Protein AF-A0A4D4KSR8-F1 (afdb_monomer_lite)

Foldseek 3Di:
DVQQLVLVVVVCVVCVVVVHDDDVVNVVCSPPVNDDDPDDPDDDDDPVVVQQVQADPVRHHDDDDDPPPDPDPDD

Structure (mmCIF, N/CA/C/O backbone):
data_AF-A0A4D4KSR8-F1
#
_entry.id   AF-A0A4D4KSR8-F1
#
loop_
_atom_site.group_PDB
_atom_site.id
_atom_site.type_symbol
_atom_site.label_atom_id
_atom_site.label_alt_id
_atom_site.label_comp_id
_atom_site.label_asym_id
_atom_site.label_entity_id
_atom_site.label_seq_id
_atom_site.pdbx_PDB_ins_code
_atom_site.Cartn_x
_atom_site.Cartn_y
_atom_site.Cartn_z
_atom_site.occupancy
_atom_site.B_iso_or_equiv
_atom_site.auth_seq_id
_atom_site.auth_comp_id
_atom_site.auth_asym_id
_atom_site.auth_atom_id
_atom_site.pdbx_PDB_model_num
ATOM 1 N N . MET A 1 1 ? 14.898 0.273 5.293 1.00 46.34 1 MET A N 1
ATOM 2 C CA . MET A 1 1 ? 13.843 0.778 6.206 1.00 46.34 1 MET A CA 1
ATOM 3 C C . MET A 1 1 ? 12.649 1.391 5.478 1.00 46.34 1 MET A C 1
ATOM 5 O O . MET A 1 1 ? 11.537 1.030 5.827 1.00 46.34 1 MET A O 1
ATOM 9 N N . CYS A 1 2 ? 12.850 2.255 4.472 1.00 55.00 2 CYS A N 1
ATOM 10 C CA . CYS A 1 2 ? 11.768 2.986 3.784 1.00 55.00 2 CYS A CA 1
ATOM 11 C C . CYS A 1 2 ? 10.723 2.074 3.108 1.00 55.00 2 CYS A C 1
ATOM 13 O O . CYS A 1 2 ? 9.543 2.138 3.434 1.0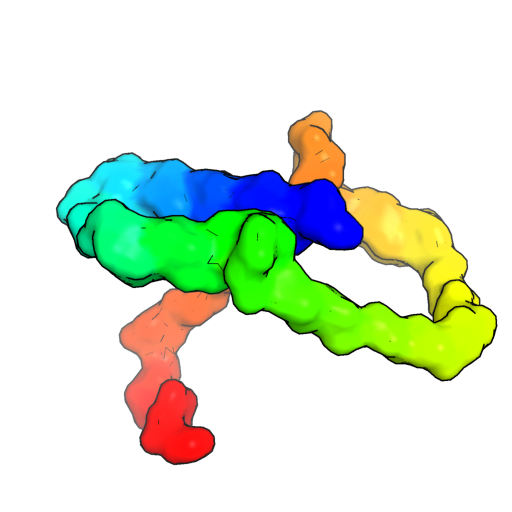0 55.00 2 CYS A O 1
ATOM 15 N N . TRP A 1 3 ? 11.187 1.113 2.303 1.00 62.75 3 TRP A N 1
ATOM 16 C CA . TRP A 1 3 ? 10.332 0.227 1.505 1.00 62.75 3 TRP A CA 1
ATOM 17 C C . TRP A 1 3 ? 9.256 -0.535 2.296 1.00 62.75 3 TRP A C 1
ATOM 19 O O . TRP A 1 3 ? 8.123 -0.675 1.849 1.00 62.75 3 TRP A O 1
ATOM 29 N N . HIS A 1 4 ? 9.593 -1.040 3.489 1.00 70.25 4 HIS A N 1
ATOM 30 C CA . HIS A 1 4 ? 8.653 -1.837 4.281 1.00 70.25 4 HIS A CA 1
ATOM 31 C C . HIS A 1 4 ? 7.537 -0.978 4.885 1.00 70.25 4 HIS A C 1
ATOM 33 O O . HIS A 1 4 ? 6.388 -1.403 4.921 1.00 70.25 4 HIS A O 1
ATOM 39 N N . THR A 1 5 ? 7.864 0.239 5.329 1.00 69.50 5 THR A N 1
ATOM 40 C CA . THR A 1 5 ? 6.855 1.158 5.875 1.00 69.50 5 THR A CA 1
ATOM 41 C C . THR A 1 5 ? 5.904 1.624 4.777 1.00 69.50 5 THR A C 1
ATOM 43 O O . THR A 1 5 ? 4.694 1.640 4.987 1.00 69.50 5 THR A O 1
ATOM 46 N N . GLU A 1 6 ? 6.436 1.949 3.596 1.00 76.69 6 GLU A N 1
ATOM 47 C CA . GLU A 1 6 ? 5.628 2.355 2.440 1.00 76.69 6 GLU A CA 1
ATOM 48 C C . GLU A 1 6 ? 4.687 1.233 1.987 1.00 76.69 6 GLU A C 1
ATOM 50 O O . GLU A 1 6 ? 3.490 1.464 1.822 1.00 76.69 6 GLU A O 1
ATOM 55 N N . TYR A 1 7 ? 5.185 -0.005 1.905 1.00 77.88 7 TYR A N 1
ATOM 56 C CA . TYR A 1 7 ? 4.367 -1.175 1.572 1.00 77.88 7 TYR A CA 1
ATOM 57 C C . TYR A 1 7 ? 3.235 -1.423 2.585 1.00 77.88 7 TYR A C 1
ATOM 59 O O . TYR A 1 7 ? 2.104 -1.716 2.197 1.00 77.88 7 TYR A O 1
ATOM 67 N N . MET A 1 8 ? 3.504 -1.263 3.886 1.00 79.94 8 MET A N 1
ATOM 68 C CA . MET A 1 8 ? 2.467 -1.377 4.922 1.00 79.94 8 MET A CA 1
ATOM 69 C C . MET A 1 8 ? 1.437 -0.241 4.840 1.00 79.94 8 MET A C 1
ATOM 71 O O . MET A 1 8 ? 0.257 -0.466 5.103 1.00 79.94 8 MET A O 1
ATOM 75 N N . GLY A 1 9 ? 1.850 0.957 4.421 1.00 80.62 9 GLY A N 1
ATOM 76 C CA . GLY A 1 9 ? 0.938 2.065 4.130 1.00 80.62 9 GLY A CA 1
ATOM 77 C C . GLY A 1 9 ? -0.057 1.733 3.014 1.00 80.62 9 GLY A C 1
ATOM 78 O O . GLY A 1 9 ? -1.255 1.970 3.184 1.00 80.62 9 GLY A O 1
ATOM 79 N N . LEU A 1 10 ? 0.415 1.120 1.921 1.00 84.25 10 LEU A N 1
ATOM 80 C CA . LEU A 1 10 ? -0.443 0.649 0.823 1.00 84.25 10 LEU A CA 1
ATOM 81 C C . LEU A 1 10 ? -1.455 -0.398 1.309 1.00 84.25 10 LEU A C 1
ATOM 83 O O . LEU A 1 10 ? -2.645 -0.287 1.020 1.00 84.25 10 LEU A O 1
ATOM 87 N N . ALA A 1 11 ? -1.008 -1.365 2.116 1.00 83.31 11 ALA A N 1
ATOM 88 C CA . ALA A 1 11 ? -1.877 -2.408 2.665 1.00 83.31 11 ALA A CA 1
ATOM 89 C C . ALA A 1 11 ? -3.009 -1.834 3.538 1.00 83.31 11 ALA A C 1
ATOM 91 O O . ALA A 1 11 ? -4.161 -2.260 3.444 1.00 83.31 11 ALA A O 1
ATOM 92 N N . VAL A 1 12 ? -2.698 -0.841 4.377 1.00 83.75 12 VAL A N 1
ATOM 93 C CA . VAL A 1 12 ? -3.694 -0.154 5.216 1.00 83.75 12 VAL A CA 1
ATOM 94 C C . VAL A 1 12 ? -4.659 0.680 4.366 1.00 83.75 12 VAL A C 1
ATOM 96 O O . VAL A 1 12 ? -5.842 0.764 4.700 1.00 83.75 12 VAL A O 1
ATOM 99 N N . GLY A 1 13 ? -4.177 1.275 3.270 1.00 83.94 13 GLY A N 1
ATOM 100 C CA . GLY A 1 13 ? -5.006 1.9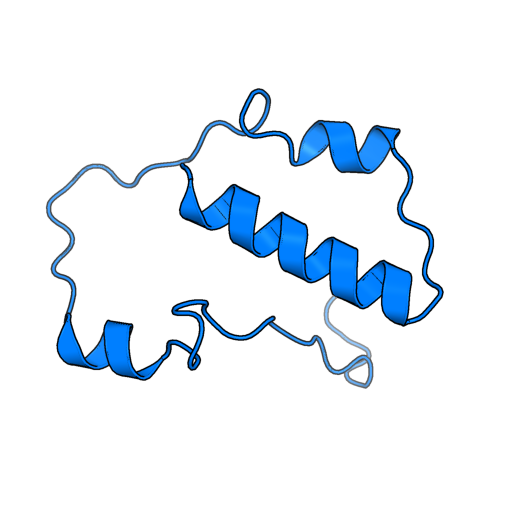76 2.289 1.00 83.94 13 GLY A CA 1
ATOM 101 C C . GLY A 1 13 ? -6.070 1.066 1.671 1.00 83.94 13 GLY A C 1
ATOM 102 O O . GLY A 1 13 ? -7.256 1.389 1.747 1.00 83.94 13 GLY A O 1
ATOM 103 N N . GLU A 1 14 ? -5.665 -0.099 1.159 1.00 84.12 14 GLU A N 1
ATOM 104 C CA . GLU A 1 14 ? -6.585 -1.105 0.604 1.00 84.12 14 GLU A CA 1
ATOM 105 C C . GLU A 1 14 ? -7.593 -1.617 1.642 1.00 84.12 14 GLU A C 1
ATOM 107 O O . GLU A 1 14 ? -8.786 -1.724 1.360 1.00 84.12 14 GLU A O 1
ATOM 112 N N . LEU A 1 15 ? -7.149 -1.880 2.878 1.00 84.38 15 LEU A N 1
ATOM 113 C CA . LEU A 1 15 ? -8.047 -2.309 3.956 1.00 84.38 15 LEU A CA 1
ATOM 114 C C . LEU A 1 15 ? -9.133 -1.264 4.240 1.00 84.38 15 LEU A C 1
ATOM 116 O O . LEU A 1 15 ? -10.312 -1.612 4.332 1.00 84.38 15 LEU A O 1
ATOM 120 N N . ARG A 1 16 ? -8.761 0.018 4.312 1.00 84.06 16 ARG A N 1
ATOM 121 C CA . ARG A 1 16 ? -9.732 1.106 4.495 1.00 84.06 16 ARG A CA 1
ATOM 1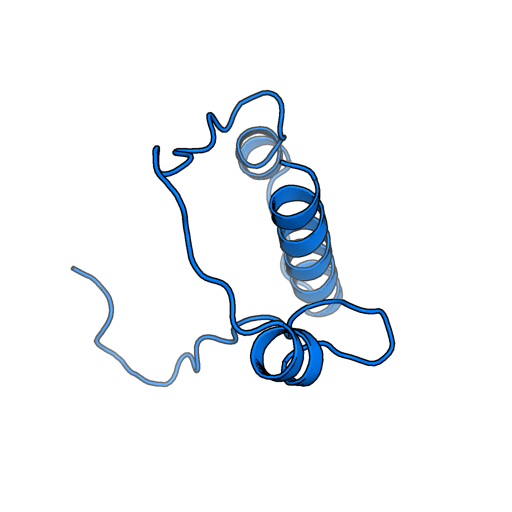22 C C . ARG A 1 16 ? -10.670 1.251 3.300 1.00 84.06 16 ARG A C 1
ATOM 124 O O . ARG A 1 16 ? -11.862 1.459 3.511 1.00 84.06 16 ARG A O 1
ATOM 131 N N . ALA A 1 17 ? -10.165 1.112 2.072 1.00 83.06 17 ALA A N 1
ATOM 132 C CA . ALA A 1 17 ? -10.989 1.142 0.862 1.00 83.06 17 ALA A CA 1
ATOM 133 C C . ALA A 1 17 ? -12.023 -0.001 0.840 1.00 83.06 17 ALA A C 1
ATOM 135 O O . ALA A 1 17 ? -13.161 0.202 0.424 1.00 83.06 17 ALA A O 1
ATOM 136 N N . ALA A 1 18 ? -11.668 -1.169 1.384 1.00 84.94 18 ALA A N 1
ATOM 137 C CA . ALA A 1 18 ? -12.572 -2.301 1.592 1.00 84.94 18 ALA A CA 1
ATOM 138 C C . ALA A 1 18 ? -13.525 -2.139 2.801 1.00 84.94 18 ALA A C 1
ATOM 140 O O . ALA A 1 18 ? -14.239 -3.081 3.151 1.00 84.94 18 ALA A O 1
ATOM 141 N N . GLY A 1 19 ? -13.535 -0.979 3.470 1.00 84.12 19 GLY A N 1
ATOM 142 C CA . GLY A 1 19 ? -14.379 -0.701 4.638 1.00 84.12 19 GLY A CA 1
ATOM 143 C C . GLY A 1 19 ? -13.910 -1.368 5.935 1.00 84.12 19 GLY A C 1
ATOM 144 O O . GLY A 1 19 ? -14.676 -1.450 6.895 1.00 84.12 19 GLY A O 1
ATOM 145 N N . ARG A 1 20 ? -12.669 -1.869 5.986 1.00 81.19 20 ARG A N 1
ATOM 146 C CA . ARG A 1 20 ? -12.078 -2.473 7.186 1.00 81.19 20 ARG A CA 1
ATOM 147 C C . ARG A 1 20 ? -11.370 -1.392 7.996 1.00 81.19 20 ARG A C 1
ATOM 149 O O . ARG A 1 20 ? -10.419 -0.769 7.527 1.00 81.19 20 ARG A O 1
ATOM 156 N N . GLU A 1 21 ? -11.817 -1.190 9.229 1.00 78.75 21 GLU A N 1
ATOM 157 C CA . GLU A 1 21 ? -11.151 -0.281 10.156 1.00 78.75 21 GLU A CA 1
ATOM 158 C C . GLU A 1 21 ? -9.915 -0.959 10.766 1.00 78.75 21 GLU A C 1
ATOM 160 O O . GLU A 1 21 ? -9.961 -2.118 11.181 1.00 78.75 21 GLU A O 1
ATOM 165 N N . VAL A 1 22 ? -8.794 -0.237 10.784 1.00 76.50 22 VAL A N 1
ATOM 166 C CA . VAL A 1 22 ? -7.551 -0.664 11.436 1.00 76.50 22 VAL A CA 1
ATOM 167 C C . VAL A 1 22 ? -7.268 0.331 12.550 1.00 76.50 22 VAL A C 1
ATOM 169 O O . VAL A 1 22 ? -7.098 1.522 12.276 1.00 76.50 22 VAL A O 1
ATOM 172 N N . ASP A 1 23 ? -7.233 -0.166 13.785 1.00 79.00 23 ASP A N 1
ATOM 173 C CA . ASP A 1 23 ? -7.030 0.645 14.984 1.00 79.00 23 ASP A CA 1
ATOM 174 C C . ASP A 1 23 ? -5.711 1.435 14.909 1.00 79.00 23 ASP A C 1
ATOM 176 O O . ASP A 1 23 ? -4.663 0.913 14.511 1.00 79.00 23 ASP A O 1
ATOM 180 N N . ALA A 1 24 ? -5.757 2.707 15.304 1.00 73.31 24 ALA A N 1
ATOM 181 C CA . ALA A 1 24 ? -4.591 3.579 15.352 1.00 73.31 24 ALA A CA 1
ATOM 182 C C . ALA A 1 24 ? -3.499 3.056 16.306 1.00 73.31 24 ALA A C 1
ATOM 184 O O . ALA A 1 24 ? -2.313 3.268 16.041 1.00 73.31 24 ALA A O 1
ATOM 185 N N . GLU A 1 25 ? -3.871 2.342 17.370 1.00 74.31 25 GLU A N 1
ATOM 186 C CA . GLU A 1 25 ? -2.932 1.677 18.274 1.00 74.31 25 GLU A CA 1
ATOM 187 C C . GLU A 1 25 ? -2.142 0.585 17.540 1.00 74.31 25 GLU A C 1
ATOM 189 O O . GLU A 1 25 ? -0.913 0.547 17.626 1.00 74.31 25 GLU A O 1
ATOM 194 N N . VAL A 1 26 ? -2.814 -0.226 16.716 1.00 74.62 26 VAL A N 1
ATOM 195 C CA . VAL A 1 26 ? -2.173 -1.246 15.866 1.00 74.62 26 VAL A CA 1
ATOM 196 C C . VAL A 1 26 ? -1.259 -0.587 14.830 1.00 74.62 26 VAL A C 1
ATOM 198 O O . VAL A 1 26 ? -0.125 -1.029 14.623 1.00 74.62 26 VAL A O 1
ATOM 201 N N . LEU A 1 27 ? -1.693 0.526 14.230 1.00 73.25 27 LEU A N 1
ATOM 202 C CA . LEU A 1 27 ? -0.874 1.289 13.282 1.00 73.25 27 LEU A CA 1
ATOM 203 C C . LEU A 1 27 ? 0.374 1.913 13.931 1.00 73.25 27 LEU A C 1
ATOM 205 O O . LEU A 1 27 ? 1.404 2.077 13.276 1.00 73.25 27 LEU A O 1
ATOM 209 N N . ALA A 1 28 ? 0.344 2.213 15.230 1.00 72.44 28 ALA A N 1
ATOM 210 C CA . ALA A 1 28 ? 1.523 2.706 15.936 1.00 72.44 28 ALA A CA 1
ATOM 211 C C . ALA A 1 28 ? 2.648 1.653 16.021 1.00 72.44 28 ALA A C 1
ATOM 213 O O . ALA A 1 28 ? 3.813 2.019 16.201 1.00 72.44 28 ALA A O 1
ATOM 214 N N . HIS A 1 29 ? 2.331 0.360 15.866 1.00 68.81 29 HIS A N 1
ATOM 215 C CA . HIS A 1 29 ? 3.316 -0.727 15.878 1.00 68.81 29 HIS A CA 1
ATOM 216 C C . HIS A 1 29 ? 4.015 -0.966 14.534 1.00 68.81 29 HIS A C 1
ATOM 218 O O . HIS A 1 29 ? 5.133 -1.475 14.540 1.00 68.81 29 HIS A O 1
ATOM 224 N N . ILE A 1 30 ? 3.417 -0.559 13.410 1.00 67.75 30 ILE A N 1
ATOM 225 C CA . ILE A 1 30 ? 4.063 -0.614 12.082 1.00 67.75 30 ILE A CA 1
ATOM 226 C C . ILE A 1 30 ? 4.942 0.611 11.800 1.00 67.75 30 ILE A C 1
ATOM 228 O O . ILE A 1 30 ? 5.637 0.655 10.786 1.00 67.75 30 ILE A O 1
ATOM 232 N N . SER A 1 31 ? 4.907 1.619 12.680 1.00 60.97 31 SER A N 1
ATOM 233 C CA . SER A 1 31 ? 5.726 2.819 12.540 1.00 60.97 31 SER A CA 1
ATOM 234 C C . SER A 1 31 ? 7.215 2.450 12.476 1.00 60.97 31 SER A C 1
ATOM 236 O O . SER A 1 31 ? 7.692 1.700 13.339 1.00 60.97 31 SER A O 1
ATOM 238 N N . PRO A 1 32 ? 7.987 3.019 11.529 1.00 53.66 32 PRO A N 1
ATOM 239 C CA . PRO A 1 32 ? 9.414 2.733 11.377 1.00 53.66 32 PRO A CA 1
ATOM 240 C C . PRO A 1 32 ? 10.232 3.061 12.631 1.00 53.66 32 PRO A C 1
ATOM 242 O O . PRO A 1 32 ? 11.347 2.569 12.776 1.00 53.66 32 PRO A O 1
ATOM 245 N N . ALA A 1 33 ? 9.681 3.856 13.554 1.00 55.75 33 ALA A N 1
ATOM 246 C CA . ALA A 1 33 ? 10.289 4.150 14.847 1.00 55.75 33 ALA A CA 1
ATOM 247 C C . ALA A 1 33 ? 10.264 2.965 15.834 1.00 55.75 33 ALA A C 1
ATOM 249 O O . ALA A 1 33 ? 11.021 2.978 16.803 1.00 55.75 33 ALA A O 1
ATOM 250 N N . ARG A 1 34 ? 9.401 1.958 15.626 1.00 52.22 34 ARG A N 1
ATOM 251 C CA . ARG A 1 34 ? 9.203 0.833 16.560 1.00 52.22 34 ARG A CA 1
ATOM 252 C C . ARG A 1 34 ? 9.621 -0.528 15.991 1.00 52.22 34 ARG A C 1
ATOM 254 O O . ARG A 1 34 ? 9.869 -1.445 16.768 1.00 52.22 34 ARG A O 1
ATOM 261 N N . SER A 1 35 ? 9.757 -0.670 14.671 1.00 54.12 35 SER A N 1
ATOM 262 C CA . SER A 1 35 ? 10.264 -1.897 14.047 1.00 54.12 35 SER A CA 1
ATOM 263 C C . SER A 1 35 ? 11.785 -1.829 13.868 1.00 54.12 35 SER A C 1
ATOM 265 O O . SER A 1 35 ? 12.280 -1.142 12.970 1.00 54.12 35 SER A O 1
ATOM 267 N N . SER A 1 36 ? 12.553 -2.561 14.679 1.00 54.06 36 SER A N 1
ATOM 268 C CA . SER A 1 36 ? 13.938 -2.864 14.315 1.00 54.06 36 SER A CA 1
ATOM 269 C C . SER A 1 36 ? 13.907 -3.756 13.072 1.00 54.06 36 SER A C 1
ATOM 271 O O . SER A 1 36 ? 13.376 -4.865 13.107 1.00 54.06 36 SER A O 1
ATOM 273 N N . ALA A 1 37 ? 14.435 -3.290 11.937 1.00 57.34 37 ALA A N 1
ATOM 274 C CA . ALA A 1 37 ? 14.625 -4.222 10.834 1.00 57.34 37 ALA A CA 1
ATOM 275 C C . ALA A 1 37 ? 15.732 -5.193 11.206 1.00 57.34 37 ALA A C 1
ATOM 277 O O . ALA A 1 37 ? 16.870 -4.793 11.473 1.00 57.34 37 ALA A O 1
ATOM 278 N N . VAL A 1 38 ? 15.396 -6.475 11.159 1.00 58.38 38 VAL A N 1
ATOM 279 C CA . VAL A 1 38 ? 16.382 -7.543 11.083 1.00 58.38 38 VAL A CA 1
ATOM 280 C C . VAL A 1 38 ? 16.993 -7.463 9.687 1.00 58.38 38 VAL A C 1
ATOM 282 O O . VAL A 1 38 ? 16.479 -8.029 8.727 1.00 58.38 38 VAL A O 1
ATOM 285 N N . ASN A 1 39 ? 18.054 -6.673 9.550 1.00 60.22 39 ASN A N 1
ATOM 286 C CA . ASN A 1 39 ? 18.852 -6.671 8.335 1.00 60.22 39 ASN A CA 1
ATOM 287 C C . ASN A 1 39 ? 19.784 -7.881 8.399 1.00 60.22 39 ASN A C 1
ATOM 289 O O . ASN A 1 39 ? 20.548 -8.029 9.355 1.00 60.22 39 ASN A O 1
ATOM 293 N N . TYR A 1 40 ? 19.721 -8.747 7.392 1.00 57.75 40 TYR A N 1
ATOM 294 C CA . TYR A 1 40 ? 20.713 -9.802 7.235 1.00 57.75 40 TYR A CA 1
ATOM 295 C C . TYR A 1 40 ? 22.089 -9.158 7.025 1.00 57.75 40 TYR A C 1
ATOM 297 O O . TYR A 1 40 ? 22.262 -8.315 6.146 1.00 57.75 40 TYR A O 1
ATOM 305 N N . TYR A 1 41 ? 23.062 -9.535 7.853 1.00 58.62 41 TYR A N 1
ATOM 306 C CA . TYR A 1 41 ? 24.454 -9.122 7.690 1.00 58.62 41 TYR A CA 1
ATOM 307 C C . TYR A 1 41 ? 25.125 -10.015 6.636 1.00 58.62 41 TYR A C 1
ATOM 309 O O . TYR A 1 41 ? 25.107 -11.237 6.770 1.00 58.62 41 TYR A O 1
ATOM 317 N N . GLY A 1 42 ? 25.721 -9.416 5.601 1.00 69.81 42 GLY A N 1
ATOM 318 C CA . GLY A 1 42 ? 26.427 -10.131 4.529 1.00 69.81 42 GLY A CA 1
ATOM 319 C C . GLY A 1 42 ? 26.237 -9.496 3.148 1.00 69.81 42 GLY A C 1
ATOM 320 O O . GLY A 1 42 ? 25.486 -8.536 2.993 1.00 69.81 42 GLY A O 1
ATOM 321 N N . SER A 1 43 ? 26.921 -10.031 2.132 1.00 70.31 43 SER A N 1
ATOM 322 C CA . SER A 1 43 ? 26.653 -9.689 0.732 1.00 70.31 43 SER A CA 1
ATOM 323 C C . SER A 1 43 ? 25.462 -10.502 0.234 1.00 70.31 43 SER A C 1
ATOM 325 O O . SER A 1 43 ? 25.555 -11.721 0.090 1.00 70.31 43 SER A O 1
ATOM 327 N N . ILE A 1 4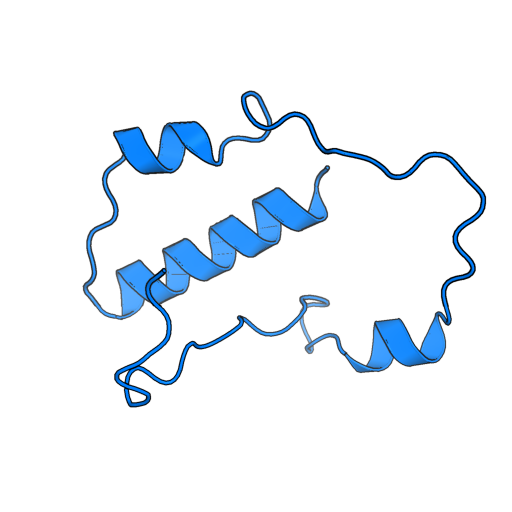4 ? 24.346 -9.834 -0.032 1.00 71.75 44 ILE A N 1
ATOM 328 C CA . ILE A 1 44 ? 23.182 -10.455 -0.660 1.00 71.75 44 ILE A CA 1
ATOM 329 C C . ILE A 1 44 ? 23.309 -10.189 -2.156 1.00 71.75 44 ILE A C 1
ATOM 331 O O . ILE A 1 44 ? 23.229 -9.040 -2.588 1.00 71.75 44 ILE A O 1
ATOM 335 N N . THR A 1 45 ? 23.547 -11.233 -2.948 1.00 78.19 45 THR A N 1
ATOM 336 C CA . THR A 1 45 ? 23.483 -11.116 -4.407 1.00 78.19 45 THR A CA 1
ATOM 337 C C . THR A 1 45 ? 22.021 -10.983 -4.800 1.00 78.19 45 THR A C 1
ATOM 339 O O . THR A 1 45 ? 21.231 -11.902 -4.591 1.00 78.19 45 THR A O 1
ATOM 342 N N . VAL A 1 46 ? 21.671 -9.823 -5.343 1.00 79.25 46 VAL A N 1
ATOM 343 C CA . VAL A 1 46 ? 20.329 -9.532 -5.840 1.00 79.25 46 VAL A CA 1
ATOM 344 C C . VAL A 1 46 ? 20.366 -9.595 -7.360 1.00 79.25 46 VAL A C 1
ATOM 346 O O . VAL A 1 46 ? 21.183 -8.927 -7.991 1.00 79.25 46 VAL A O 1
ATOM 349 N N . ASP A 1 47 ? 19.490 -10.409 -7.941 1.00 85.69 47 ASP A N 1
ATOM 350 C CA . ASP A 1 47 ? 19.219 -10.390 -9.376 1.00 85.69 47 ASP A CA 1
ATOM 351 C C . ASP A 1 47 ? 18.300 -9.199 -9.673 1.00 85.69 47 ASP A C 1
ATOM 353 O O . ASP A 1 47 ? 17.092 -9.252 -9.447 1.00 85.69 47 ASP A O 1
ATOM 357 N N . TYR A 1 48 ? 18.899 -8.088 -10.100 1.00 82.75 48 TYR A N 1
ATOM 358 C CA . TYR A 1 48 ? 18.195 -6.818 -10.266 1.00 82.75 48 TYR A CA 1
ATOM 359 C C . TYR A 1 48 ? 17.080 -6.883 -11.306 1.00 82.75 48 TYR A C 1
ATOM 361 O O . TYR A 1 48 ? 16.000 -6.358 -11.046 1.00 82.75 48 TYR A O 1
ATOM 369 N N . ASP A 1 49 ? 17.313 -7.540 -12.443 1.00 87.44 49 ASP A N 1
ATOM 370 C CA . ASP A 1 49 ? 16.323 -7.626 -13.520 1.00 87.44 49 ASP A CA 1
ATOM 371 C C . ASP A 1 49 ? 15.105 -8.425 -13.057 1.00 87.44 49 ASP A C 1
ATOM 373 O O . ASP A 1 49 ? 13.955 -8.023 -13.264 1.00 87.44 49 ASP A O 1
ATOM 377 N N . ARG A 1 50 ? 15.353 -9.529 -12.343 1.00 84.56 50 ARG A N 1
ATOM 378 C CA . ARG A 1 50 ? 14.288 -10.336 -11.749 1.00 84.56 50 ARG A CA 1
ATOM 379 C C . ARG A 1 50 ? 13.526 -9.583 -10.665 1.00 84.56 50 ARG A C 1
ATOM 381 O O . ARG A 1 50 ? 12.309 -9.741 -10.571 1.00 84.56 50 ARG A O 1
ATOM 388 N N . GLU A 1 51 ? 14.202 -8.812 -9.818 1.00 84.12 51 GLU A N 1
ATOM 389 C CA . GLU A 1 51 ? 13.535 -8.047 -8.761 1.00 84.12 51 GLU A CA 1
ATOM 390 C C . GLU A 1 51 ? 12.723 -6.870 -9.311 1.00 84.12 51 GLU A C 1
ATOM 392 O O . GLU A 1 51 ? 11.608 -6.646 -8.839 1.00 84.12 51 GLU A O 1
ATOM 397 N N . LEU A 1 52 ? 13.211 -6.175 -10.344 1.00 86.06 52 LEU A N 1
ATOM 398 C CA . LEU A 1 52 ? 12.462 -5.098 -11.001 1.00 86.06 52 LEU A CA 1
ATOM 399 C C . LEU A 1 52 ? 11.217 -5.614 -11.725 1.00 86.06 52 LEU A C 1
ATOM 401 O O . LEU A 1 52 ? 10.175 -4.969 -11.667 1.00 86.06 52 LEU A O 1
ATOM 405 N N . ALA A 1 53 ? 11.290 -6.791 -12.353 1.00 87.81 53 ALA A N 1
ATOM 406 C CA . ALA A 1 53 ? 10.149 -7.395 -13.046 1.00 87.81 53 ALA A CA 1
ATOM 407 C C . ALA A 1 53 ? 8.963 -7.738 -12.118 1.00 87.81 53 ALA A C 1
ATOM 409 O O . ALA A 1 53 ? 7.875 -8.046 -12.597 1.00 87.81 53 ALA A O 1
ATOM 410 N N . GLN A 1 54 ? 9.170 -7.724 -10.797 1.00 81.56 54 GLN A N 1
ATOM 411 C CA . GLN A 1 54 ? 8.139 -7.994 -9.789 1.00 81.56 54 GLN A CA 1
ATOM 412 C C . GLN A 1 54 ? 7.442 -6.718 -9.285 1.00 81.56 54 GLN A C 1
ATOM 414 O O . GLN A 1 54 ? 6.584 -6.816 -8.403 1.00 81.56 54 GLN A O 1
ATOM 419 N N . LEU A 1 55 ? 7.841 -5.544 -9.781 1.00 85.62 55 LEU A N 1
ATOM 420 C CA . LEU A 1 55 ? 7.272 -4.254 -9.405 1.00 85.62 55 LEU A CA 1
ATOM 421 C C . LEU A 1 55 ? 6.125 -3.862 -10.345 1.00 85.62 55 LEU A C 1
ATOM 423 O O . LEU A 1 55 ? 6.113 -4.234 -11.516 1.00 85.62 55 LEU A O 1
ATOM 427 N N . ASP A 1 56 ? 5.161 -3.120 -9.813 1.00 82.81 56 ASP A N 1
ATOM 428 C CA . ASP A 1 56 ? 4.083 -2.490 -10.567 1.00 82.81 56 ASP A CA 1
ATOM 429 C C . ASP A 1 56 ? 4.535 -1.174 -11.227 1.00 82.81 56 ASP A C 1
ATOM 431 O O . ASP A 1 56 ? 5.677 -0.731 -11.076 1.00 82.81 56 ASP A O 1
ATOM 435 N N . ASP A 1 57 ? 3.620 -0.523 -11.949 1.00 83.50 57 ASP A N 1
ATOM 436 C CA . ASP A 1 57 ? 3.873 0.744 -12.647 1.00 83.50 57 ASP A CA 1
ATOM 437 C C . ASP A 1 57 ? 4.253 1.899 -11.700 1.00 83.50 57 ASP A C 1
ATOM 439 O O . ASP A 1 57 ? 4.828 2.900 -12.135 1.00 83.50 57 ASP A O 1
ATOM 443 N N . GLN A 1 58 ? 3.945 1.779 -10.405 1.00 81.94 58 GLN A N 1
ATOM 444 C CA . GLN A 1 58 ? 4.336 2.739 -9.372 1.00 81.94 58 GLN A CA 1
ATOM 445 C C . GLN A 1 58 ? 5.652 2.353 -8.680 1.00 81.94 58 GLN A C 1
ATOM 447 O O . GLN A 1 58 ? 6.114 3.065 -7.787 1.00 81.94 58 GLN A O 1
ATOM 452 N N . GLY A 1 59 ? 6.284 1.258 -9.105 1.00 81.31 59 GLY A N 1
ATOM 453 C CA . GLY A 1 59 ? 7.524 0.754 -8.534 1.00 81.31 59 GLY A CA 1
ATOM 454 C C . GLY A 1 59 ? 7.329 0.028 -7.206 1.00 81.31 59 GLY A C 1
ATOM 455 O O . GLY A 1 59 ? 8.309 -0.165 -6.488 1.00 81.31 59 GLY A O 1
ATOM 456 N N . HIS A 1 60 ? 6.105 -0.378 -6.859 1.00 80.56 60 HIS A N 1
ATOM 457 C CA . HIS A 1 60 ? 5.803 -1.147 -5.657 1.00 80.56 60 HIS A CA 1
ATOM 458 C C . HIS A 1 60 ? 5.660 -2.632 -5.973 1.00 80.56 60 HIS A C 1
ATOM 460 O O . HIS A 1 60 ? 5.242 -3.040 -7.049 1.00 80.56 60 HIS A O 1
ATOM 466 N N . ARG A 1 61 ? 6.008 -3.491 -5.014 1.00 83.81 61 ARG A N 1
ATOM 467 C CA . ARG A 1 61 ? 5.631 -4.902 -5.125 1.00 83.81 61 ARG A CA 1
ATOM 468 C C . ARG A 1 61 ? 4.113 -4.998 -4.918 1.00 83.81 61 ARG A C 1
ATOM 470 O O . ARG A 1 61 ? 3.611 -4.329 -4.015 1.00 83.81 61 ARG A O 1
ATOM 477 N N . PRO A 1 62 ? 3.393 -5.864 -5.646 1.00 85.06 62 PRO A N 1
ATOM 478 C CA . PRO A 1 62 ? 1.979 -6.099 -5.390 1.00 85.06 62 PRO A CA 1
ATOM 479 C C . PRO A 1 62 ? 1.709 -6.530 -3.941 1.00 85.06 62 PRO A C 1
ATOM 481 O O . PRO A 1 62 ? 2.514 -7.229 -3.304 1.00 85.06 62 PRO A O 1
ATOM 484 N N . LEU A 1 63 ? 0.559 -6.116 -3.406 1.00 83.38 63 LEU A N 1
ATOM 485 C CA . LEU A 1 63 ? 0.120 -6.527 -2.078 1.00 83.38 63 LEU A CA 1
ATOM 486 C C . LEU A 1 63 ? -0.128 -8.036 -2.047 1.00 83.38 63 LEU A C 1
ATOM 488 O O . LEU A 1 63 ? -0.804 -8.595 -2.908 1.00 83.38 63 LEU A O 1
ATOM 492 N N . ARG A 1 64 ? 0.433 -8.710 -1.041 1.00 80.69 64 ARG A N 1
ATOM 493 C CA . ARG A 1 64 ? 0.175 -10.132 -0.811 1.00 80.69 64 ARG A CA 1
ATOM 494 C C . ARG A 1 64 ? -1.255 -10.288 -0.314 1.00 80.69 64 ARG A C 1
ATOM 496 O O . ARG A 1 64 ? -1.552 -9.958 0.831 1.00 80.69 64 ARG A O 1
ATOM 503 N N . THR A 1 65 ? -2.130 -10.801 -1.166 1.00 72.69 65 THR A N 1
ATOM 504 C CA . THR A 1 65 ? -3.479 -11.194 -0.775 1.00 72.69 65 THR A CA 1
ATOM 505 C C . THR A 1 65 ? -3.423 -12.593 -0.167 1.00 72.69 65 THR A C 1
ATOM 507 O O . THR A 1 65 ? -2.917 -13.535 -0.772 1.00 72.69 65 THR A O 1
ATOM 510 N N . VAL A 1 66 ? -3.917 -12.739 1.062 1.00 61.56 66 VAL A N 1
ATOM 511 C CA . VAL A 1 66 ? -4.266 -14.063 1.583 1.00 61.56 66 VAL A CA 1
ATOM 512 C C . VAL A 1 66 ? -5.628 -14.384 0.987 1.00 61.56 66 VAL A C 1
ATOM 514 O O . VAL A 1 66 ? -6.608 -13.710 1.303 1.00 61.56 66 VAL A O 1
ATOM 517 N N . THR A 1 67 ? -5.709 -15.374 0.102 1.00 51.62 67 THR A N 1
ATOM 518 C CA . THR A 1 67 ? -6.989 -15.990 -0.248 1.00 51.62 67 THR A CA 1
ATOM 519 C C . THR A 1 67 ? -7.549 -16.567 1.051 1.00 51.62 67 THR A C 1
ATOM 521 O O . THR A 1 67 ? -7.024 -17.547 1.570 1.00 51.62 67 THR A O 1
ATOM 524 N N . VAL A 1 68 ? -8.581 -15.941 1.624 1.00 53.28 68 VAL A N 1
ATOM 525 C CA . VAL A 1 68 ? -9.250 -16.376 2.872 1.00 53.28 68 VAL A CA 1
ATOM 526 C C . VAL A 1 68 ? -10.089 -17.649 2.633 1.00 53.28 68 VAL A C 1
ATOM 528 O O . VAL A 1 68 ? -11.123 -17.849 3.254 1.00 53.28 68 VAL A O 1
ATOM 531 N N . ASP A 1 69 ? -9.662 -18.510 1.710 1.00 43.25 69 ASP A N 1
ATOM 532 C CA . ASP A 1 69 ? -10.326 -19.770 1.364 1.00 43.25 69 ASP A CA 1
ATOM 533 C C . ASP A 1 69 ? -9.426 -20.996 1.590 1.00 43.25 69 ASP A C 1
ATOM 535 O O . ASP A 1 69 ? -9.729 -22.094 1.142 1.00 43.25 69 ASP A O 1
ATOM 539 N N . GLU A 1 70 ? -8.322 -20.842 2.331 1.00 40.91 70 GLU A N 1
ATOM 540 C CA . GLU A 1 70 ? -7.669 -21.987 2.967 1.00 40.91 70 GLU A CA 1
ATOM 541 C C . GLU A 1 70 ? -7.952 -21.982 4.476 1.00 40.91 70 GLU A C 1
ATOM 543 O O . GLU A 1 70 ? -7.315 -21.240 5.235 1.00 40.91 70 GLU A O 1
ATOM 548 N N . PRO A 1 71 ? -8.902 -22.810 4.952 1.00 39.56 71 PRO A N 1
ATOM 549 C CA . PRO A 1 71 ? -9.095 -23.038 6.374 1.00 39.56 71 PRO A CA 1
ATOM 550 C C . PRO A 1 71 ? -7.925 -23.890 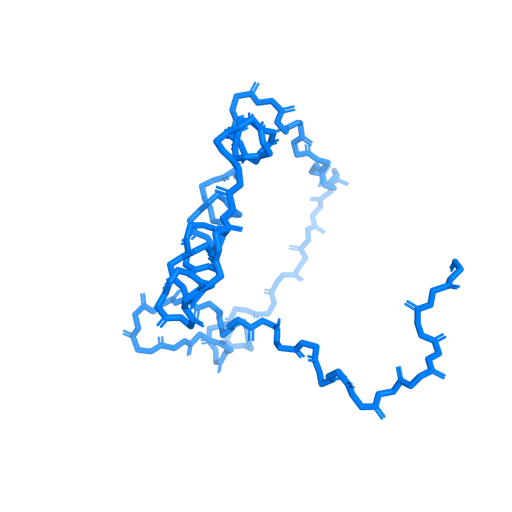6.888 1.00 39.56 71 PRO A C 1
ATOM 552 O O . PRO A 1 71 ? -8.022 -25.113 6.958 1.00 39.56 71 PRO A O 1
ATOM 555 N N . GLY A 1 72 ? -6.788 -23.267 7.210 1.00 47.56 72 GLY A N 1
ATOM 556 C CA . GLY A 1 72 ? -5.644 -24.039 7.708 1.00 47.56 72 GLY A CA 1
ATOM 557 C C . GLY A 1 72 ? -4.347 -23.316 8.060 1.00 47.56 72 GLY A C 1
ATOM 558 O O . GLY A 1 72 ? -3.448 -23.970 8.574 1.00 47.56 72 GLY A O 1
ATOM 559 N N . ALA A 1 73 ? -4.203 -22.008 7.845 1.00 42.62 73 ALA A N 1
ATOM 560 C CA . ALA A 1 73 ? -2.965 -21.306 8.200 1.00 42.62 73 ALA A CA 1
ATOM 561 C C . ALA A 1 73 ? -3.102 -20.569 9.541 1.00 42.62 73 ALA A C 1
ATOM 563 O O . ALA A 1 73 ? -3.131 -19.342 9.606 1.00 42.62 73 ALA A O 1
ATOM 564 N N . GLY A 1 74 ? -3.224 -21.340 10.618 1.00 46.28 74 GLY A N 1
ATOM 565 C CA . GLY A 1 74 ? -3.196 -20.830 11.981 1.00 46.28 74 GLY A CA 1
ATOM 566 C C . GLY A 1 74 ? -2.645 -21.877 12.932 1.00 46.28 74 GLY A C 1
ATOM 567 O O . GLY A 1 74 ? -3.438 -22.565 13.561 1.00 46.28 74 GLY A O 1
ATOM 568 N N . LEU A 1 75 ? -1.314 -21.982 13.003 1.00 38.50 75 LEU A N 1
ATOM 569 C CA . LEU A 1 75 ? -0.515 -22.433 14.150 1.00 38.50 75 LEU A CA 1
ATOM 570 C C . LEU A 1 75 ? 0.902 -21.858 14.021 1.00 38.50 75 LEU A C 1
ATOM 572 O O . LEU A 1 75 ? 1.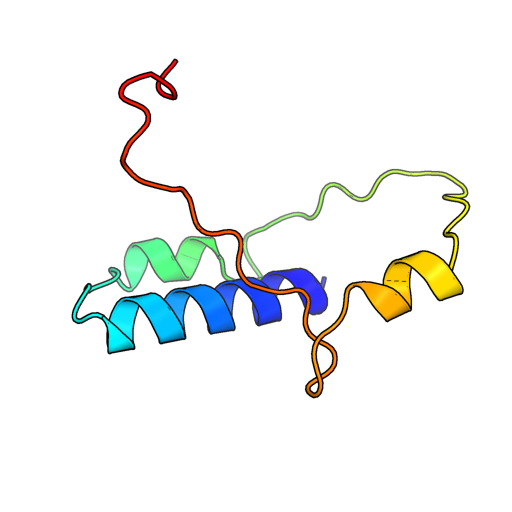500 -22.027 12.935 1.00 38.50 75 LEU A O 1
#

Sequence (75 aa):
MCWHTEYMGLAVGELRAAGREVDAEVLAHISPARSSAVNYYGSITVDYDRELAQLDDQGHRPLRTVTVDEPGAGL

pLDDT: mean 70.9, std 14.22, range [38.5, 87.81]

Secondary structure (DSSP, 8-state):
-HHHHHHHHHHHHHHHHTT----HHHHHHHSTTT----PPPS-----HHHHHTT--TTSPPPP----TT-TT---

Organism: Streptomyces violaceusniger (NCBI:txid68280)

Radius of gyration: 15.36 Å; chains: 1; bounding box: 41×28×32 Å